Protein AF-A0A7S0ANZ7-F1 (afdb_monomer_lite)

Sequence (100 aa):
ETAICLITGSVMAAGSSRRPYSRGARPPGACTLHAQQVGSGVGIFFLVQKCTVLLIHNNKSAYSASLYVDEHGEEDPGLRRGRPLFLKDERYESLEKLWR

Radius of gyration: 14.61 Å; chains: 1; bounding box: 33×30×38 Å

Structure (mmCIF, N/CA/C/O backbone):
data_AF-A0A7S0ANZ7-F1
#
_entry.id   AF-A0A7S0ANZ7-F1
#
loop_
_atom_site.group_PDB
_atom_site.id
_atom_site.type_symbol
_atom_site.label_atom_id
_atom_site.label_alt_id
_atom_site.label_comp_id
_atom_site.label_asym_id
_atom_site.label_entity_id
_atom_site.label_seq_id
_atom_site.pdbx_PDB_ins_code
_atom_site.Cartn_x
_atom_site.Cartn_y
_atom_site.Cartn_z
_atom_site.occupancy
_atom_site.B_iso_or_equiv
_atom_site.auth_seq_id
_atom_site.auth_comp_id
_atom_site.auth_asym_id
_atom_site.auth_atom_id
_atom_site.pdbx_PDB_model_num
ATOM 1 N N . GLU A 1 1 ? 6.441 -11.511 -1.629 1.00 88.38 1 GLU A N 1
ATOM 2 C CA . GLU A 1 1 ? 5.563 -10.891 -0.615 1.00 88.38 1 GLU A CA 1
ATOM 3 C C . GLU A 1 1 ? 4.236 -10.571 -1.285 1.00 88.38 1 GLU A C 1
ATOM 5 O O . GLU A 1 1 ? 4.252 -10.393 -2.493 1.00 88.38 1 GLU A O 1
ATOM 10 N N . THR A 1 2 ? 3.108 -10.572 -0.584 1.00 94.31 2 THR A N 1
ATOM 11 C CA . THR A 1 2 ? 1.805 -10.247 -1.182 1.00 94.31 2 THR A CA 1
ATOM 12 C C . THR A 1 2 ? 1.563 -8.749 -1.069 1.00 94.31 2 THR A C 1
ATOM 14 O O . THR A 1 2 ? 1.690 -8.176 0.012 1.00 94.31 2 THR A O 1
ATOM 17 N N . ALA A 1 3 ? 1.210 -8.124 -2.186 1.00 96.75 3 ALA A N 1
ATOM 18 C CA . ALA A 1 3 ? 0.857 -6.719 -2.266 1.00 96.75 3 ALA A CA 1
ATOM 19 C C . ALA A 1 3 ? -0.540 -6.545 -2.851 1.00 96.75 3 ALA A C 1
ATOM 21 O O . ALA A 1 3 ? -0.907 -7.247 -3.792 1.00 96.75 3 AL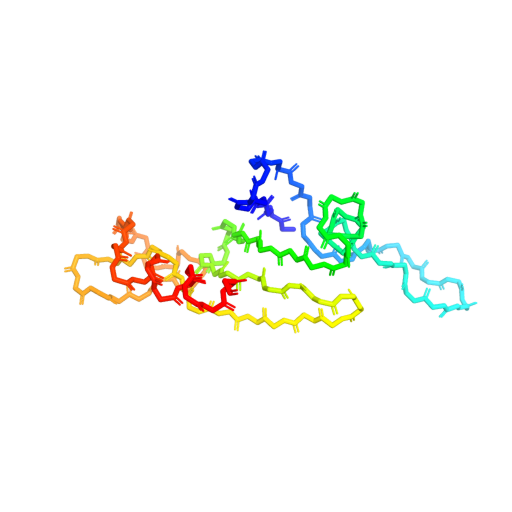A A O 1
ATOM 22 N N . ILE A 1 4 ? -1.281 -5.581 -2.316 1.00 97.25 4 ILE A N 1
ATOM 23 C CA . ILE A 1 4 ? -2.593 -5.167 -2.817 1.00 97.25 4 ILE A CA 1
ATOM 24 C C . ILE A 1 4 ? -2.455 -3.747 -3.349 1.00 97.25 4 ILE A C 1
ATOM 26 O O . ILE A 1 4 ? -2.005 -2.867 -2.621 1.00 97.25 4 ILE A O 1
ATOM 30 N N . CYS A 1 5 ? -2.822 -3.501 -4.603 1.00 96.19 5 CYS A N 1
ATOM 31 C CA . CYS A 1 5 ? -2.880 -2.143 -5.131 1.00 96.19 5 CYS A CA 1
ATOM 32 C C . CYS A 1 5 ? -4.089 -1.412 -4.537 1.00 96.19 5 CYS A C 1
ATOM 34 O O . CYS A 1 5 ? -5.224 -1.817 -4.773 1.00 96.19 5 CYS A O 1
ATOM 36 N N . LEU A 1 6 ? -3.860 -0.313 -3.817 1.00 94.44 6 LEU A N 1
ATOM 37 C CA . LEU A 1 6 ? -4.935 0.438 -3.152 1.00 94.44 6 LEU A CA 1
ATOM 38 C C . LEU A 1 6 ? -5.799 1.262 -4.121 1.00 94.44 6 LEU A C 1
ATOM 40 O O . LEU A 1 6 ? -6.854 1.742 -3.736 1.00 94.44 6 LEU A O 1
ATOM 44 N N . ILE A 1 7 ? -5.372 1.393 -5.379 1.00 92.44 7 ILE A N 1
ATOM 45 C CA . ILE A 1 7 ? -6.105 2.116 -6.430 1.00 92.44 7 ILE A CA 1
ATOM 46 C C . ILE A 1 7 ? -7.040 1.170 -7.196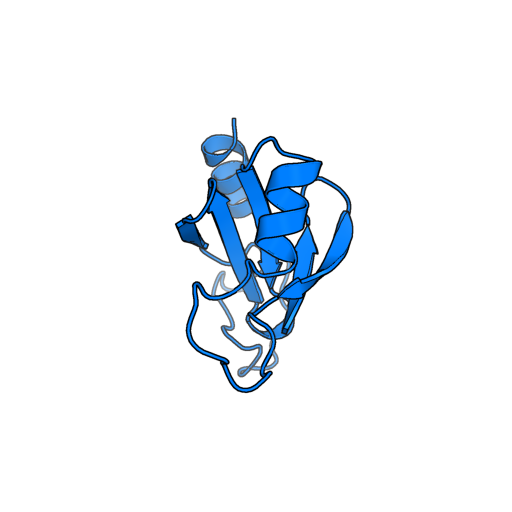 1.00 92.44 7 ILE A C 1
ATOM 48 O O . ILE A 1 7 ? -8.143 1.544 -7.573 1.00 92.44 7 ILE A O 1
ATOM 52 N N . THR A 1 8 ? -6.591 -0.063 -7.448 1.00 95.00 8 THR A N 1
ATOM 53 C CA . THR A 1 8 ? -7.275 -1.006 -8.358 1.00 95.00 8 THR A CA 1
ATOM 54 C C . THR A 1 8 ? -7.842 -2.237 -7.659 1.00 95.00 8 THR A C 1
ATOM 56 O O . THR A 1 8 ? -8.619 -2.970 -8.258 1.00 95.00 8 THR A O 1
ATOM 59 N N . GLY A 1 9 ? -7.423 -2.516 -6.423 1.00 95.19 9 GLY A N 1
ATOM 60 C CA . GLY A 1 9 ? -7.753 -3.749 -5.705 1.00 95.19 9 GLY A CA 1
ATOM 61 C C . GLY A 1 9 ? -6.962 -4.987 -6.151 1.00 95.19 9 GLY A C 1
ATOM 62 O O . GLY A 1 9 ? -7.091 -6.040 -5.530 1.00 95.19 9 GLY A O 1
ATOM 63 N N . SER A 1 10 ? -6.118 -4.895 -7.187 1.00 96.62 10 SER A N 1
ATOM 64 C CA . SER A 1 10 ? -5.362 -6.044 -7.702 1.00 96.62 10 SER A CA 1
ATOM 65 C C . SER A 1 10 ? -4.352 -6.591 -6.691 1.00 96.62 10 SER A C 1
ATOM 67 O O . SER A 1 10 ? -3.573 -5.838 -6.101 1.00 96.62 10 SER A O 1
ATOM 69 N N . VAL A 1 11 ? -4.311 -7.919 -6.553 1.00 96.69 11 VAL A N 1
ATOM 70 C CA . VAL A 1 11 ? -3.361 -8.644 -5.695 1.00 96.69 11 VAL A CA 1
ATOM 71 C C . VAL A 1 11 ? -2.197 -9.169 -6.532 1.00 96.69 11 VAL A C 1
ATOM 73 O O . VAL A 1 11 ? -2.402 -9.787 -7.574 1.00 96.69 11 VAL A O 1
ATOM 76 N N . MET A 1 12 ? -0.962 -8.948 -6.082 1.00 95.00 12 MET A N 1
ATOM 77 C CA . MET A 1 12 ? 0.245 -9.345 -6.813 1.00 95.00 12 MET A CA 1
ATOM 78 C C . MET A 1 12 ? 1.420 -9.680 -5.892 1.00 95.00 12 MET A C 1
ATOM 80 O O . MET A 1 12 ? 1.413 -9.398 -4.695 1.00 95.00 12 MET A O 1
ATOM 84 N N . ALA A 1 13 ? 2.468 -10.273 -6.464 1.00 91.12 13 ALA A N 1
ATOM 85 C CA . ALA A 1 13 ? 3.701 -10.554 -5.743 1.00 91.12 13 ALA A CA 1
ATOM 86 C C . ALA A 1 13 ? 4.620 -9.316 -5.707 1.00 91.12 13 ALA A C 1
ATOM 88 O O . ALA A 1 13 ? 5.233 -8.953 -6.709 1.00 91.12 13 ALA A O 1
ATOM 89 N N . ALA A 1 14 ? 4.772 -8.701 -4.535 1.00 86.75 14 ALA A N 1
ATOM 90 C CA . ALA A 1 14 ? 5.827 -7.735 -4.258 1.00 86.75 14 ALA A CA 1
ATOM 91 C C . ALA A 1 14 ? 7.198 -8.409 -4.088 1.00 86.75 14 ALA A C 1
ATOM 93 O O . ALA A 1 14 ? 7.338 -9.491 -3.496 1.00 86.75 14 ALA A O 1
ATOM 94 N N . GLY A 1 15 ? 8.220 -7.707 -4.579 1.00 78.62 15 GLY A N 1
ATOM 95 C CA . GLY A 1 15 ? 9.604 -8.161 -4.660 1.00 78.62 15 GLY A CA 1
ATOM 96 C C . GLY A 1 15 ? 10.017 -8.474 -6.097 1.00 78.62 15 GLY A C 1
ATOM 97 O O . GLY A 1 15 ? 9.189 -8.671 -6.982 1.00 78.62 15 GLY A O 1
ATOM 98 N N . SER A 1 16 ? 11.322 -8.495 -6.351 1.00 67.62 16 SER A N 1
ATOM 99 C CA . SER A 1 16 ? 11.819 -8.907 -7.663 1.00 67.62 16 SER A CA 1
ATOM 100 C C . SER A 1 16 ? 11.995 -10.421 -7.714 1.00 67.62 16 SER A C 1
ATOM 102 O O . SER A 1 16 ? 12.270 -11.059 -6.693 1.00 67.62 16 SER A O 1
ATOM 104 N N . SER A 1 17 ? 11.874 -10.975 -8.917 1.00 62.75 17 SER A N 1
ATOM 105 C CA . SER A 1 17 ? 12.058 -12.400 -9.172 1.00 62.75 17 SER A CA 1
ATOM 106 C C . SER A 1 17 ? 13.411 -12.886 -8.638 1.00 62.75 17 SER A C 1
ATOM 108 O O . SER A 1 17 ? 14.438 -12.247 -8.859 1.00 62.75 17 SER A O 1
ATOM 110 N N . ARG A 1 18 ? 13.418 -14.028 -7.937 1.00 58.22 18 ARG A N 1
ATOM 111 C CA . ARG A 1 18 ? 14.633 -14.661 -7.387 1.00 58.22 18 ARG A CA 1
ATOM 112 C C . ARG A 1 18 ? 15.493 -15.354 -8.456 1.00 58.22 18 ARG A C 1
ATOM 114 O O . ARG A 1 18 ? 16.394 -16.108 -8.100 1.00 58.22 18 ARG A O 1
ATOM 121 N N . ARG A 1 19 ? 15.201 -15.179 -9.753 1.00 58.69 19 ARG A N 1
ATOM 122 C CA . ARG A 1 19 ? 15.964 -15.865 -10.801 1.00 58.69 19 ARG A CA 1
ATOM 123 C C . ARG A 1 19 ? 17.422 -15.384 -10.806 1.00 58.69 19 ARG A C 1
ATOM 125 O O . ARG A 1 19 ? 17.643 -14.172 -10.725 1.00 58.69 19 ARG A O 1
ATOM 132 N N . PRO A 1 20 ? 18.397 -16.307 -10.923 1.00 53.72 20 PRO A N 1
ATOM 133 C CA . PRO A 1 20 ? 19.792 -15.949 -11.102 1.00 53.72 20 PRO A CA 1
ATOM 134 C C . PRO A 1 20 ? 19.940 -15.073 -12.338 1.00 53.72 20 PRO A C 1
ATOM 136 O O . PRO A 1 20 ? 19.362 -15.323 -13.394 1.00 53.72 20 PRO A O 1
ATOM 139 N N . TYR A 1 21 ? 20.693 -14.010 -12.152 1.00 58.31 21 TYR A N 1
ATOM 140 C CA . TYR A 1 21 ? 20.877 -12.939 -13.100 1.00 58.31 21 TYR A CA 1
ATOM 141 C C . TYR A 1 21 ? 21.862 -13.338 -14.205 1.00 58.31 21 TYR A C 1
ATOM 143 O O . TYR A 1 21 ? 22.984 -13.760 -13.930 1.00 58.31 21 TYR A O 1
ATOM 151 N N . SER A 1 22 ? 21.470 -13.143 -15.461 1.00 58.38 22 SER A N 1
ATOM 152 C CA . SER A 1 22 ? 22.374 -13.177 -16.610 1.00 58.38 22 SER A CA 1
ATOM 153 C C . SER A 1 22 ? 22.642 -11.728 -17.029 1.00 58.38 22 SER A C 1
ATOM 155 O O . SER A 1 22 ? 21.782 -11.114 -17.642 1.00 58.38 22 SER A O 1
ATOM 157 N N . ARG A 1 23 ? 23.787 -11.165 -16.610 1.00 58.69 23 ARG A N 1
ATOM 158 C CA . ARG A 1 23 ? 24.416 -9.905 -17.089 1.00 58.69 23 ARG A CA 1
ATOM 159 C C . ARG A 1 23 ? 23.439 -8.865 -17.720 1.00 58.69 23 ARG A C 1
ATOM 161 O O . ARG A 1 23 ? 23.329 -8.807 -18.937 1.00 58.69 23 ARG A O 1
ATOM 168 N N . GLY A 1 24 ? 22.747 -8.030 -16.928 1.00 66.50 24 GLY A N 1
ATOM 169 C CA . GLY A 1 24 ? 21.792 -6.993 -17.400 1.00 66.50 24 GLY A CA 1
ATOM 170 C C . GLY A 1 24 ? 21.213 -6.007 -16.348 1.00 66.50 24 GLY A C 1
ATOM 171 O O . GLY A 1 24 ? 21.760 -5.806 -15.274 1.00 66.50 24 GLY A O 1
ATOM 172 N N . ALA A 1 25 ? 20.093 -5.332 -16.609 1.00 68.81 25 ALA A N 1
ATOM 173 C CA . ALA A 1 25 ? 19.358 -4.594 -15.566 1.00 68.81 25 ALA A CA 1
ATOM 174 C C . ALA A 1 25 ? 18.389 -5.547 -14.842 1.00 68.81 25 ALA A C 1
ATOM 176 O O . ALA A 1 25 ? 17.852 -6.467 -15.459 1.00 68.81 25 ALA A O 1
ATOM 177 N N . ARG A 1 26 ? 18.155 -5.364 -13.533 1.00 70.25 26 ARG A N 1
ATOM 178 C CA . ARG A 1 26 ? 17.159 -6.168 -12.801 1.00 70.25 26 ARG A CA 1
ATOM 179 C C . ARG A 1 26 ? 15.771 -5.861 -13.379 1.00 70.25 26 ARG A C 1
ATOM 181 O O . ARG A 1 26 ? 15.411 -4.684 -13.414 1.00 70.25 26 ARG A O 1
ATOM 188 N N . PRO A 1 27 ? 14.986 -6.866 -13.806 1.00 78.56 27 PRO A N 1
ATOM 189 C CA . PRO A 1 27 ? 13.652 -6.601 -14.317 1.00 78.56 27 PRO A CA 1
ATOM 190 C C . PRO A 1 27 ? 12.790 -5.951 -13.219 1.00 78.56 27 PRO A C 1
ATOM 192 O O . PRO A 1 27 ? 12.923 -6.319 -12.039 1.00 78.56 27 PRO A O 1
ATOM 195 N N . PRO A 1 28 ? 11.922 -4.989 -13.584 1.00 85.31 28 PRO A N 1
ATOM 196 C CA . PRO A 1 28 ? 11.006 -4.360 -12.642 1.00 85.31 28 PRO A CA 1
ATOM 197 C C . PRO A 1 28 ? 10.124 -5.418 -11.964 1.00 85.31 28 PRO A C 1
ATOM 199 O O . PRO A 1 28 ? 9.755 -6.431 -12.560 1.00 85.31 28 PRO A O 1
ATOM 202 N N . GLY A 1 29 ? 9.821 -5.202 -10.682 1.00 89.88 29 GLY A N 1
ATOM 203 C CA . GLY A 1 29 ? 8.906 -6.070 -9.938 1.00 89.88 29 GLY A CA 1
ATOM 204 C C . GLY A 1 29 ? 7.460 -5.911 -10.415 1.00 89.88 29 GLY A C 1
ATOM 205 O O . GLY A 1 29 ? 7.135 -4.944 -11.103 1.00 89.88 29 GLY A O 1
ATOM 206 N N . ALA A 1 30 ? 6.575 -6.823 -9.999 1.00 93.12 30 ALA A N 1
ATOM 207 C CA . ALA A 1 30 ? 5.171 -6.797 -10.420 1.00 93.12 30 ALA A CA 1
ATOM 208 C C . ALA A 1 30 ? 4.474 -5.473 -10.061 1.00 93.12 30 ALA A C 1
ATOM 210 O O . ALA A 1 30 ? 3.783 -4.910 -10.900 1.00 93.12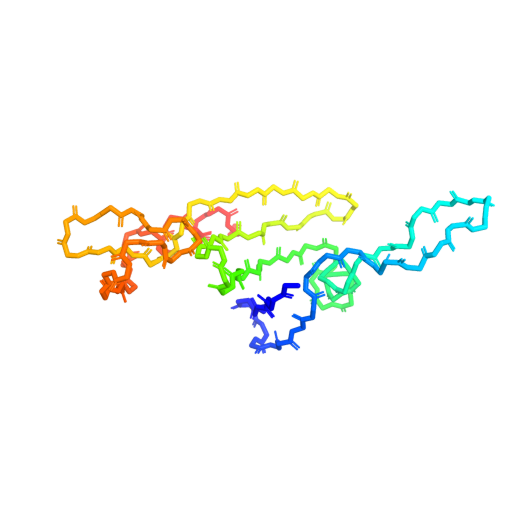 30 ALA A O 1
ATOM 211 N N . CYS A 1 31 ? 4.729 -4.921 -8.868 1.00 94.38 31 CYS A N 1
ATOM 212 C CA . CYS A 1 31 ? 4.160 -3.633 -8.462 1.00 94.38 31 CYS A CA 1
ATOM 213 C C . CYS A 1 31 ? 4.622 -2.474 -9.360 1.00 94.38 31 CYS A C 1
ATOM 215 O O . CYS A 1 31 ? 3.827 -1.608 -9.704 1.00 94.38 31 CYS A O 1
ATOM 217 N N . THR A 1 32 ? 5.893 -2.463 -9.775 1.00 94.44 32 THR A N 1
ATOM 218 C CA . THR A 1 32 ? 6.423 -1.435 -10.682 1.00 94.44 32 THR A CA 1
ATOM 219 C C . THR A 1 32 ? 5.783 -1.537 -12.063 1.00 94.44 32 THR A C 1
ATOM 221 O O . THR A 1 32 ? 5.377 -0.523 -12.621 1.00 94.44 32 THR A O 1
ATOM 224 N N . LEU A 1 33 ? 5.642 -2.756 -12.590 1.00 93.94 33 LEU A N 1
ATOM 225 C CA . LEU A 1 33 ? 4.956 -2.996 -13.862 1.00 93.94 33 LEU A CA 1
ATOM 226 C C . LEU A 1 33 ? 3.479 -2.587 -13.795 1.00 93.94 33 LEU A C 1
ATOM 228 O O . LEU A 1 33 ? 2.988 -1.917 -14.697 1.00 93.94 33 LEU A O 1
ATOM 232 N N . HIS A 1 34 ? 2.789 -2.923 -12.705 1.00 95.12 34 HIS A N 1
ATOM 233 C CA . HIS A 1 34 ? 1.394 -2.533 -12.492 1.00 95.12 34 HIS A CA 1
ATOM 234 C C . HIS A 1 34 ? 1.231 -1.012 -12.414 1.00 95.12 34 HIS A C 1
ATOM 236 O O . HIS A 1 34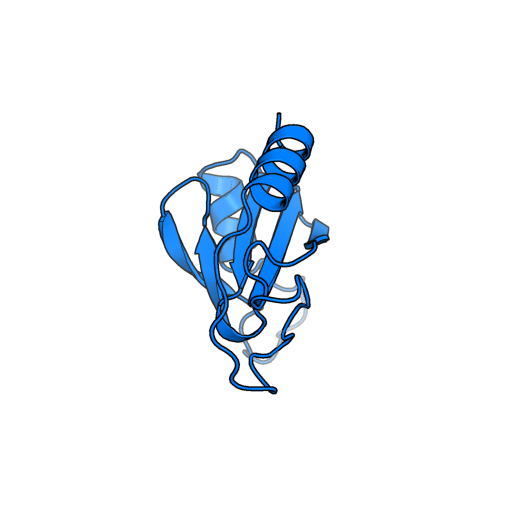 ? 0.343 -0.452 -13.051 1.00 95.12 34 HIS A O 1
ATOM 242 N N . ALA A 1 35 ? 2.117 -0.328 -11.683 1.00 95.25 35 ALA A N 1
ATOM 243 C CA . ALA A 1 35 ? 2.129 1.132 -11.610 1.00 95.25 35 ALA A CA 1
ATOM 244 C C . ALA A 1 35 ? 2.338 1.766 -12.996 1.00 95.25 35 ALA A C 1
ATOM 246 O O . ALA A 1 35 ? 1.656 2.726 -13.341 1.00 95.25 35 ALA A O 1
ATOM 247 N N . GLN A 1 36 ? 3.227 1.207 -13.824 1.00 94.69 36 GLN A N 1
ATOM 248 C CA . GLN A 1 36 ? 3.428 1.658 -15.207 1.00 94.69 36 GLN A CA 1
ATOM 249 C C . GLN A 1 36 ? 2.185 1.459 -16.081 1.00 94.69 36 GLN A C 1
ATOM 251 O O . GLN A 1 36 ? 1.861 2.339 -16.872 1.00 94.69 36 GLN A O 1
ATOM 256 N N . GLN A 1 37 ? 1.483 0.337 -15.926 1.00 94.56 37 GLN A N 1
ATOM 257 C CA . GLN A 1 37 ? 0.312 0.006 -16.739 1.00 94.56 37 GLN A CA 1
ATOM 258 C C . GLN A 1 37 ? -0.938 0.806 -16.361 1.00 94.56 37 GLN A C 1
ATOM 260 O O . GLN A 1 37 ? -1.681 1.210 -17.250 1.00 94.56 37 GLN A O 1
ATOM 265 N N . VAL A 1 38 ? -1.185 1.016 -15.063 1.00 92.38 38 VAL A N 1
ATOM 266 C CA . VAL A 1 38 ? -2.476 1.542 -14.578 1.00 92.38 38 VAL A CA 1
ATOM 267 C C . VAL A 1 38 ? -2.378 2.942 -13.968 1.00 92.38 38 VAL A C 1
ATOM 269 O O . VAL A 1 38 ? -3.365 3.667 -13.949 1.00 92.38 38 VAL A O 1
ATOM 272 N N . GLY A 1 39 ? -1.202 3.352 -13.491 1.00 88.62 39 GLY A N 1
ATOM 273 C CA . GLY A 1 39 ? -1.007 4.631 -12.799 1.00 88.62 39 GLY A CA 1
ATOM 274 C C . GLY A 1 39 ? 0.056 5.527 -13.429 1.00 88.62 39 GLY A C 1
ATOM 275 O O . GLY A 1 39 ? 0.612 6.383 -12.747 1.00 88.62 39 GLY A O 1
ATOM 276 N N . SER A 1 40 ? 0.385 5.322 -14.712 1.00 93.44 40 SER A N 1
ATOM 277 C CA . SER A 1 40 ? 1.406 6.097 -15.439 1.00 93.44 40 SER A CA 1
ATOM 278 C C . SER A 1 40 ? 2.763 6.149 -14.714 1.00 93.44 40 SER A C 1
ATOM 280 O O . SER A 1 40 ? 3.441 7.175 -14.669 1.00 93.44 40 SER A O 1
ATOM 282 N N . GLY A 1 41 ? 3.152 5.023 -14.115 1.00 93.06 41 GLY A N 1
ATOM 283 C CA . GLY A 1 41 ? 4.377 4.876 -13.333 1.00 93.06 41 GLY A CA 1
ATOM 284 C C . GLY A 1 41 ? 4.195 5.146 -11.842 1.00 93.06 41 GLY A C 1
ATOM 285 O O . GLY A 1 41 ? 5.103 4.840 -11.073 1.00 93.06 41 GLY A O 1
ATOM 286 N N . VAL A 1 42 ? 3.045 5.653 -11.405 1.00 94.56 42 VAL A N 1
ATOM 287 C CA . VAL A 1 42 ? 2.752 5.933 -9.998 1.00 94.56 42 VAL A CA 1
ATOM 288 C C . VAL A 1 42 ? 1.825 4.858 -9.429 1.00 94.56 42 VAL A C 1
ATOM 290 O O . VAL A 1 42 ? 0.928 4.369 -10.110 1.00 94.56 42 VAL A O 1
ATOM 293 N N . GLY A 1 43 ? 2.024 4.443 -8.180 1.00 94.81 43 GLY A N 1
ATOM 294 C CA . GLY A 1 43 ? 1.109 3.495 -7.549 1.00 94.81 43 GLY A CA 1
ATOM 295 C C . GLY A 1 43 ? 1.292 3.362 -6.047 1.00 94.81 43 GLY A C 1
ATOM 296 O O . GLY A 1 43 ? 2.395 3.518 -5.525 1.00 94.81 43 GLY A O 1
ATOM 297 N N . ILE A 1 44 ? 0.196 3.029 -5.369 1.00 95.75 44 ILE A N 1
ATOM 298 C CA . ILE A 1 44 ? 0.157 2.761 -3.932 1.00 95.75 44 ILE A CA 1
ATOM 299 C C . ILE A 1 44 ? -0.189 1.292 -3.715 1.00 95.75 44 ILE A C 1
ATOM 301 O O . ILE A 1 44 ? -1.182 0.786 -4.248 1.00 95.75 44 ILE A O 1
ATOM 305 N N . PHE A 1 45 ? 0.621 0.613 -2.910 1.00 95.81 45 PHE A N 1
ATOM 306 C CA . PHE A 1 45 ? 0.468 -0.803 -2.616 1.00 95.81 45 PHE A CA 1
ATOM 307 C C . PHE A 1 45 ? 0.515 -1.045 -1.112 1.00 95.81 45 PHE A C 1
ATOM 309 O O . PHE A 1 45 ? 1.365 -0.494 -0.425 1.00 95.81 45 PHE A O 1
ATOM 316 N N . PHE A 1 46 ? -0.347 -1.909 -0.591 1.00 96.19 46 PHE A N 1
ATOM 317 C CA . PHE A 1 46 ? -0.270 -2.378 0.787 1.00 96.19 46 PHE A CA 1
ATOM 318 C C . PHE A 1 46 ? 0.405 -3.746 0.838 1.00 96.19 46 PHE A C 1
ATOM 320 O O . PHE A 1 46 ? -0.047 -4.696 0.194 1.00 96.19 46 PHE A O 1
ATOM 327 N N . LEU A 1 47 ? 1.507 -3.839 1.582 1.00 95.44 47 LEU A N 1
ATOM 328 C CA . LEU A 1 47 ? 2.259 -5.069 1.797 1.00 95.44 47 LEU A CA 1
ATOM 329 C C . LEU A 1 47 ? 1.683 -5.814 2.996 1.00 95.44 47 LEU A C 1
ATOM 331 O O . LEU A 1 47 ? 1.909 -5.427 4.142 1.00 95.44 47 LEU A O 1
ATOM 335 N N . VAL A 1 48 ? 0.949 -6.891 2.728 1.00 93.12 48 VAL A N 1
ATOM 336 C CA . VAL A 1 48 ? 0.120 -7.564 3.740 1.00 93.12 48 VAL A CA 1
ATOM 337 C C . VAL A 1 48 ? 0.974 -8.163 4.853 1.00 93.12 48 VAL A C 1
ATOM 339 O O . VAL A 1 48 ? 0.689 -7.955 6.025 1.00 93.12 48 VAL A O 1
ATOM 342 N N . GLN A 1 49 ? 2.053 -8.871 4.506 1.00 91.50 49 GLN A N 1
ATOM 343 C CA . GLN A 1 49 ? 2.890 -9.529 5.513 1.00 91.50 49 GLN A CA 1
ATOM 344 C C . GLN A 1 49 ? 3.712 -8.541 6.341 1.00 91.50 49 GLN A C 1
ATOM 346 O O . GLN A 1 49 ? 4.011 -8.837 7.491 1.00 91.50 49 GLN A O 1
ATOM 351 N N . LYS A 1 50 ? 4.098 -7.391 5.777 1.00 92.38 50 LYS A N 1
ATOM 352 C CA . LYS A 1 50 ? 4.825 -6.348 6.513 1.00 92.38 50 LYS A CA 1
ATOM 353 C C . LYS A 1 50 ? 3.917 -5.382 7.256 1.00 92.38 50 LYS A C 1
ATOM 355 O O . LYS A 1 50 ? 4.409 -4.736 8.173 1.00 92.38 50 LYS A O 1
ATOM 360 N N . CYS A 1 51 ? 2.638 -5.308 6.894 1.00 93.62 51 CYS A N 1
ATOM 361 C CA . CYS A 1 51 ? 1.718 -4.284 7.369 1.00 93.62 51 CYS A CA 1
ATOM 362 C C . CYS A 1 51 ? 2.290 -2.879 7.107 1.00 93.62 51 CYS A C 1
ATOM 364 O O . CYS A 1 51 ? 2.589 -2.115 8.016 1.00 93.62 51 CYS A O 1
ATOM 366 N N . THR A 1 52 ? 2.585 -2.572 5.843 1.00 94.31 52 THR A N 1
ATOM 367 C CA . THR A 1 52 ? 3.262 -1.323 5.447 1.00 94.31 52 THR A CA 1
ATOM 368 C C . THR A 1 52 ? 2.794 -0.890 4.065 1.00 94.31 52 THR A C 1
ATOM 370 O O . THR A 1 52 ? 2.490 -1.733 3.217 1.00 94.31 52 THR A O 1
ATOM 373 N N . VAL A 1 53 ? 2.767 0.417 3.808 1.00 95.12 53 VAL A N 1
ATOM 374 C CA . VAL A 1 53 ? 2.456 0.960 2.482 1.00 95.12 53 VAL A CA 1
ATOM 375 C C . VAL A 1 53 ? 3.738 1.102 1.660 1.00 95.12 53 VAL A C 1
ATOM 377 O O . VAL A 1 53 ? 4.756 1.596 2.136 1.00 95.12 53 VAL A O 1
ATOM 380 N N . LEU A 1 54 ? 3.688 0.672 0.406 1.00 94.88 54 LEU A N 1
ATOM 381 C CA . LEU A 1 54 ? 4.718 0.836 -0.609 1.00 94.88 54 LEU A CA 1
ATOM 382 C C . LEU A 1 54 ? 4.222 1.835 -1.658 1.00 94.88 54 LEU A C 1
ATOM 384 O O . LEU A 1 54 ? 3.254 1.577 -2.374 1.00 94.88 54 LEU A O 1
ATOM 388 N N . LEU A 1 55 ? 4.925 2.954 -1.764 1.00 94.81 55 LEU A N 1
ATOM 389 C CA . LEU A 1 55 ? 4.738 3.977 -2.784 1.00 94.81 55 LEU A CA 1
ATOM 390 C C . LEU A 1 55 ? 5.691 3.698 -3.944 1.00 94.81 55 LEU A C 1
ATOM 392 O O . LEU A 1 55 ? 6.871 3.416 -3.723 1.00 94.81 55 LEU A O 1
ATOM 396 N N . ILE A 1 56 ? 5.198 3.792 -5.174 1.00 94.44 56 ILE A N 1
ATOM 397 C CA . ILE A 1 56 ? 5.987 3.638 -6.397 1.00 94.44 56 ILE A CA 1
ATOM 398 C C . ILE A 1 56 ? 5.840 4.890 -7.252 1.00 94.44 56 ILE A C 1
ATOM 400 O O . ILE A 1 56 ? 4.735 5.393 -7.428 1.00 94.44 56 ILE A O 1
ATOM 404 N N . HIS A 1 57 ? 6.965 5.351 -7.798 1.00 93.62 57 HIS A N 1
ATOM 405 C CA . HIS A 1 57 ? 7.027 6.389 -8.819 1.00 93.62 57 HIS A CA 1
ATOM 406 C C . HIS A 1 57 ? 8.134 6.053 -9.831 1.00 93.62 57 HIS A C 1
ATOM 408 O O . HIS A 1 57 ? 9.334 6.192 -9.561 1.00 93.62 57 HIS A O 1
ATOM 414 N N . ASN A 1 58 ? 7.729 5.605 -11.016 1.00 91.38 58 ASN A N 1
ATOM 415 C CA . ASN A 1 58 ? 8.578 5.032 -12.054 1.00 91.38 58 ASN A CA 1
ATOM 416 C C . ASN A 1 58 ? 9.449 3.900 -11.487 1.00 91.38 58 ASN A C 1
ATOM 418 O O . ASN A 1 58 ? 8.943 2.910 -10.968 1.00 91.38 58 ASN A O 1
ATOM 422 N N . ASN A 1 59 ? 10.771 4.054 -11.552 1.00 87.88 59 ASN A N 1
ATOM 423 C CA . ASN A 1 59 ? 11.731 3.065 -11.062 1.00 87.88 59 ASN A CA 1
ATOM 424 C C . ASN A 1 59 ? 12.134 3.290 -9.595 1.00 87.88 59 ASN A C 1
ATOM 426 O O . ASN A 1 59 ? 13.081 2.665 -9.119 1.00 87.88 59 ASN A O 1
ATOM 430 N N . LYS A 1 60 ? 11.462 4.206 -8.887 1.00 90.75 60 LYS A N 1
ATOM 431 C CA . LYS A 1 60 ? 11.717 4.516 -7.477 1.00 90.75 60 LYS A CA 1
ATOM 432 C C . LYS A 1 60 ? 10.573 4.005 -6.613 1.00 90.75 60 LYS A C 1
ATOM 434 O O . LYS A 1 60 ? 9.421 3.967 -7.043 1.00 90.75 60 LYS A O 1
ATOM 439 N N . SER A 1 61 ? 10.902 3.652 -5.378 1.00 92.44 61 SER A N 1
ATOM 440 C CA . SER A 1 61 ? 9.926 3.230 -4.382 1.00 92.44 61 SER A CA 1
ATOM 441 C C . SER A 1 61 ? 10.280 3.757 -3.000 1.00 92.44 61 SER A C 1
ATOM 443 O O . SER A 1 61 ? 11.462 3.839 -2.668 1.00 92.44 61 SER A O 1
ATOM 445 N N . ALA A 1 62 ? 9.267 4.038 -2.190 1.00 93.31 62 ALA A N 1
ATOM 446 C CA . ALA A 1 62 ? 9.407 4.430 -0.793 1.00 93.31 62 ALA A CA 1
ATOM 447 C C . ALA A 1 62 ? 8.410 3.657 0.074 1.00 93.31 62 ALA A C 1
ATOM 449 O O . ALA A 1 62 ? 7.345 3.265 -0.399 1.00 93.31 62 ALA A O 1
ATOM 450 N N . TYR A 1 63 ? 8.754 3.436 1.339 1.00 93.38 63 TYR A N 1
ATOM 451 C CA . TYR A 1 63 ? 7.824 2.887 2.322 1.00 93.38 63 TYR A CA 1
ATOM 452 C C . TYR A 1 63 ? 7.171 4.026 3.101 1.00 93.38 63 TYR A C 1
ATOM 454 O O . TYR A 1 63 ? 7.822 5.028 3.389 1.00 93.38 63 TYR A O 1
ATOM 462 N N . SER A 1 64 ? 5.897 3.856 3.435 1.00 92.56 64 SER A N 1
ATOM 463 C CA . SER A 1 64 ? 5.126 4.747 4.300 1.00 92.56 64 SER A CA 1
ATOM 464 C C . SER A 1 64 ? 4.504 3.948 5.446 1.00 92.56 64 SER A C 1
ATOM 466 O O . SER A 1 64 ? 4.438 2.716 5.385 1.00 92.56 64 SER A O 1
ATOM 468 N N . ALA A 1 65 ? 4.063 4.661 6.481 1.00 91.81 65 ALA A N 1
ATOM 469 C CA . ALA A 1 65 ? 3.397 4.107 7.652 1.00 91.81 65 ALA A CA 1
ATOM 470 C C . ALA A 1 65 ? 2.231 3.181 7.269 1.00 91.81 65 ALA A C 1
ATOM 472 O O . ALA A 1 65 ? 1.591 3.335 6.222 1.00 91.81 65 ALA A O 1
ATOM 473 N N . SER A 1 66 ? 1.950 2.206 8.130 1.00 93.88 66 SER A N 1
ATOM 474 C CA . SER A 1 66 ? 0.811 1.311 7.944 1.00 93.88 66 SER A CA 1
ATOM 475 C C . SER A 1 66 ? -0.506 2.081 7.988 1.00 93.88 66 SER A C 1
ATOM 477 O O . SER A 1 66 ? -0.676 2.980 8.807 1.00 93.88 66 SER A O 1
ATOM 479 N N . LEU A 1 67 ? -1.481 1.673 7.181 1.00 94.88 67 LEU A N 1
ATOM 480 C CA . LEU A 1 67 ? -2.868 2.115 7.354 1.00 94.88 67 LEU A CA 1
ATOM 481 C C . LEU A 1 67 ? -3.549 1.453 8.562 1.00 94.88 67 LEU A C 1
ATOM 483 O O . LEU A 1 67 ? -4.550 1.966 9.058 1.00 94.88 67 LEU A O 1
ATOM 487 N N . TYR A 1 68 ? -2.996 0.330 9.026 1.00 95.00 68 TYR A N 1
ATOM 488 C CA . TYR A 1 68 ? -3.551 -0.498 10.085 1.00 95.00 68 TYR A CA 1
ATOM 489 C C . TYR A 1 68 ? -2.685 -0.433 11.342 1.00 95.00 68 TYR A C 1
ATOM 491 O O . TYR A 1 68 ? -1.480 -0.692 11.282 1.00 95.00 68 TYR A O 1
ATOM 499 N N . VAL A 1 69 ? -3.317 -0.124 12.470 1.00 95.69 69 VAL A N 1
ATOM 500 C CA . VAL A 1 69 ? -2.689 0.004 13.794 1.00 95.69 69 VAL A CA 1
ATOM 501 C C . VAL A 1 69 ? -3.498 -0.742 14.843 1.00 95.69 69 VAL A C 1
ATOM 503 O O . VAL A 1 69 ? -4.675 -1.031 14.626 1.00 95.69 69 VAL A O 1
ATOM 506 N N . ASP A 1 70 ? -2.878 -1.070 15.972 1.00 94.50 70 ASP A N 1
ATOM 507 C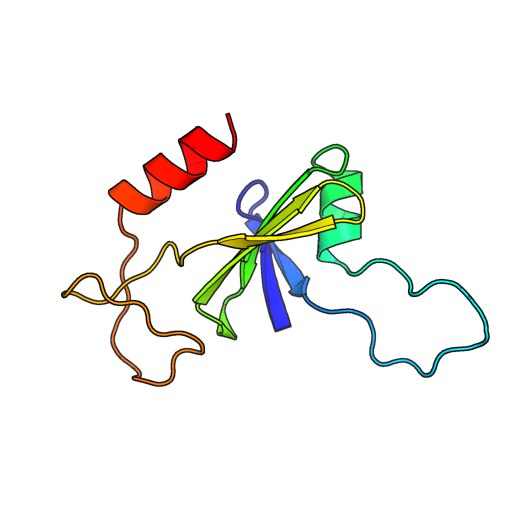 CA . ASP A 1 70 ? -3.604 -1.639 17.105 1.00 94.50 70 ASP A CA 1
ATOM 508 C C . ASP A 1 70 ? -4.496 -0.585 17.794 1.00 94.50 70 ASP A C 1
ATOM 510 O O . ASP A 1 70 ? -4.522 0.593 17.429 1.00 94.50 70 ASP A O 1
ATOM 514 N N . GLU A 1 71 ? -5.245 -1.009 18.810 1.00 94.06 71 GLU A N 1
ATOM 515 C CA . GLU A 1 71 ? -6.135 -0.144 19.602 1.00 94.06 71 GLU A CA 1
ATOM 516 C C . GLU A 1 71 ? -5.423 1.048 20.277 1.00 94.06 71 GLU A C 1
ATOM 518 O O . GLU A 1 71 ? -6.069 2.032 20.629 1.00 94.06 71 GLU A O 1
ATOM 523 N N . HIS A 1 72 ? -4.096 0.980 20.428 1.00 93.19 72 HIS A N 1
ATOM 524 C CA . HIS A 1 72 ? -3.265 2.034 21.009 1.00 93.19 72 HIS A CA 1
ATOM 525 C C . HIS A 1 72 ? -2.641 2.945 19.938 1.00 93.19 72 HIS A C 1
ATOM 527 O O . HIS A 1 72 ? -1.927 3.884 20.278 1.00 93.19 72 HIS A O 1
ATOM 533 N N . GLY A 1 73 ? -2.902 2.694 18.650 1.00 91.94 73 GLY A N 1
ATOM 534 C CA . GLY A 1 73 ? -2.320 3.450 17.540 1.00 91.94 73 GLY A CA 1
ATOM 535 C C . GLY A 1 73 ? -0.920 2.990 17.125 1.00 91.94 73 GLY A C 1
ATOM 536 O O . GLY A 1 73 ? -0.289 3.643 16.288 1.00 91.94 73 GLY A O 1
ATOM 537 N N . GLU A 1 74 ? -0.447 1.863 17.662 1.00 93.00 74 GLU A N 1
ATOM 538 C CA . GLU A 1 74 ? 0.878 1.318 17.376 1.00 93.00 74 GLU A CA 1
ATOM 539 C C . GLU A 1 74 ? 0.865 0.439 16.123 1.00 93.00 74 GLU A C 1
ATOM 541 O O . GLU A 1 74 ? -0.077 -0.314 15.859 1.00 93.00 74 GLU A O 1
ATOM 546 N N . GLU A 1 75 ? 1.952 0.489 15.357 1.00 92.69 75 GLU A N 1
ATOM 547 C CA . GLU A 1 75 ? 2.151 -0.433 14.242 1.00 92.69 75 GLU A CA 1
ATOM 548 C C . GLU A 1 75 ? 2.554 -1.829 14.744 1.00 92.69 75 GLU A C 1
ATOM 550 O O . GLU A 1 75 ? 3.122 -2.007 15.828 1.00 92.69 75 GLU A O 1
ATOM 555 N N . ASP A 1 76 ? 2.320 -2.841 13.909 1.00 91.31 76 ASP A N 1
ATOM 556 C CA . ASP A 1 76 ? 2.890 -4.178 14.095 1.00 91.31 76 ASP A CA 1
ATOM 557 C C . ASP A 1 76 ? 3.637 -4.618 12.824 1.00 91.31 76 ASP A C 1
ATOM 559 O O . ASP A 1 76 ? 3.113 -5.403 12.022 1.00 91.31 76 ASP A O 1
ATOM 563 N N . PRO A 1 77 ? 4.854 -4.083 12.587 1.00 87.50 77 PRO A N 1
ATOM 564 C CA . PRO A 1 77 ? 5.637 -4.416 11.409 1.00 87.50 77 PRO A CA 1
ATOM 565 C C . PRO A 1 77 ? 5.933 -5.913 11.349 1.00 87.50 77 PRO A C 1
ATOM 567 O O . PRO A 1 77 ? 6.545 -6.496 12.248 1.00 87.50 77 PRO A O 1
ATOM 570 N N . GLY A 1 78 ? 5.534 -6.544 10.250 1.00 86.75 78 GLY A N 1
ATOM 571 C CA . GLY A 1 78 ? 5.696 -7.987 10.091 1.00 86.75 78 GLY A CA 1
ATOM 572 C C . GLY A 1 78 ? 4.684 -8.833 10.867 1.00 86.75 78 GLY A C 1
ATOM 573 O O . GLY A 1 78 ? 4.915 -10.036 10.975 1.00 86.75 78 GLY A O 1
ATOM 574 N N . LEU A 1 79 ? 3.626 -8.225 11.425 1.00 88.88 79 LEU A N 1
ATOM 575 C CA . LEU A 1 79 ? 2.582 -8.899 12.212 1.00 88.88 79 LEU A CA 1
ATOM 576 C C . LEU A 1 79 ? 3.161 -9.764 13.348 1.00 88.88 79 LEU A C 1
ATOM 578 O O . LEU A 1 79 ? 2.711 -10.883 13.595 1.00 88.88 79 LEU A O 1
ATOM 582 N N . ARG A 1 80 ? 4.225 -9.280 14.000 1.00 90.25 80 ARG A N 1
ATOM 583 C CA . ARG A 1 80 ? 5.017 -10.058 14.966 1.00 90.25 80 ARG A CA 1
ATOM 584 C C . ARG A 1 80 ? 4.369 -10.115 16.340 1.00 90.25 80 ARG A C 1
ATOM 586 O O . ARG A 1 80 ? 4.560 -11.097 17.052 1.00 90.25 80 ARG A O 1
ATOM 593 N N . ARG A 1 81 ? 3.656 -9.057 16.733 1.00 90.75 81 ARG A N 1
ATOM 594 C CA . ARG A 1 81 ? 2.971 -8.966 18.031 1.00 90.75 81 ARG A CA 1
ATOM 595 C C . ARG A 1 81 ? 1.653 -9.736 18.009 1.00 90.75 81 ARG A C 1
ATOM 597 O O . ARG A 1 81 ? 1.179 -10.124 19.072 1.00 90.75 81 ARG A O 1
ATOM 604 N N . GLY A 1 82 ? 1.073 -9.950 16.825 1.00 88.38 82 GLY A N 1
ATOM 605 C CA . GLY A 1 82 ? -0.164 -10.715 16.647 1.00 88.38 82 GLY A CA 1
ATOM 606 C C . GLY A 1 82 ? -1.394 -10.002 17.210 1.00 88.38 82 GLY A C 1
ATOM 607 O O . GLY A 1 82 ? -2.396 -10.647 17.513 1.00 88.38 82 GLY A O 1
ATOM 608 N N . ARG A 1 83 ? -1.315 -8.678 17.386 1.00 90.31 83 ARG A N 1
ATOM 609 C CA . ARG A 1 83 ? -2.451 -7.873 17.840 1.00 90.31 83 ARG A CA 1
ATOM 610 C C . ARG A 1 83 ? -3.424 -7.651 16.681 1.00 90.31 83 ARG A C 1
ATOM 612 O O . ARG A 1 83 ? -2.970 -7.460 15.553 1.00 90.31 83 ARG A O 1
ATOM 619 N N . PRO A 1 84 ? -4.744 -7.638 16.935 1.00 93.50 84 PRO A N 1
ATOM 620 C CA . PRO A 1 84 ? -5.702 -7.156 15.951 1.00 93.50 84 PRO A CA 1
ATOM 621 C C . PRO A 1 84 ? -5.340 -5.732 15.526 1.00 93.50 84 PRO A C 1
ATOM 623 O O . PRO A 1 84 ? -5.083 -4.876 16.375 1.00 93.50 84 PRO A O 1
ATOM 626 N N . LEU A 1 85 ? -5.309 -5.499 14.216 1.00 95.44 85 LEU A N 1
ATOM 627 C CA . LEU A 1 85 ? -5.053 -4.186 13.643 1.00 95.44 85 LEU A CA 1
ATOM 628 C C . LEU A 1 85 ? -6.304 -3.687 12.931 1.00 95.44 85 LEU A C 1
ATOM 630 O O . LEU A 1 85 ? -7.002 -4.452 12.263 1.00 95.44 85 LEU A O 1
ATOM 634 N N . PHE A 1 86 ? -6.543 -2.391 13.037 1.00 95.38 86 PHE A N 1
ATOM 635 C CA . PHE A 1 86 ? -7.713 -1.716 12.503 1.00 95.38 86 PHE A CA 1
ATOM 636 C C . PHE A 1 86 ? -7.275 -0.582 11.592 1.00 95.38 86 PHE A C 1
ATOM 638 O O . PHE A 1 86 ? -6.249 0.058 11.828 1.00 95.38 86 PHE A O 1
ATOM 645 N N . LEU A 1 87 ? -8.055 -0.344 10.540 1.00 94.56 87 LEU A N 1
ATOM 646 C CA . LEU A 1 87 ? -7.849 0.799 9.662 1.00 94.56 87 LEU A CA 1
ATOM 647 C C . LEU A 1 87 ? -8.025 2.088 10.474 1.00 94.56 87 LEU A C 1
ATOM 649 O O . LEU A 1 87 ? -9.030 2.247 11.166 1.00 94.56 87 LEU A O 1
ATOM 653 N N . LYS A 1 88 ? -7.051 2.997 10.391 1.00 95.12 88 LYS A N 1
ATOM 654 C CA . LYS A 1 88 ? -7.118 4.308 11.044 1.00 95.12 88 LYS A CA 1
ATOM 655 C C . LYS A 1 88 ? -7.403 5.393 10.013 1.00 95.12 88 LYS A C 1
ATOM 657 O O . LYS A 1 88 ? -6.547 5.684 9.175 1.00 95.12 88 LYS A O 1
ATOM 662 N N . ASP A 1 89 ? -8.563 6.031 10.132 1.00 94.19 89 ASP A N 1
ATOM 663 C CA . ASP A 1 89 ? -9.032 7.054 9.187 1.00 94.19 89 ASP A CA 1
ATOM 664 C C . ASP A 1 89 ? -8.035 8.211 9.032 1.00 94.19 89 ASP A C 1
ATOM 666 O O . ASP A 1 89 ? -7.688 8.579 7.916 1.00 94.19 89 ASP A O 1
ATOM 670 N N . GLU A 1 90 ? -7.448 8.699 10.129 1.00 93.50 90 GLU A N 1
ATOM 671 C CA . GLU A 1 90 ? -6.426 9.763 10.105 1.00 93.50 90 GLU A CA 1
ATOM 672 C C . GLU A 1 90 ? -5.217 9.417 9.213 1.00 93.50 90 GLU A C 1
ATOM 674 O O . GLU A 1 90 ? -4.659 10.277 8.519 1.00 93.50 90 GLU A O 1
ATOM 679 N N . ARG A 1 91 ? -4.799 8.143 9.209 1.00 93.06 91 ARG A N 1
ATOM 680 C CA . ARG A 1 91 ? -3.685 7.669 8.377 1.00 93.06 91 ARG A CA 1
ATOM 681 C C . ARG A 1 91 ? -4.107 7.516 6.922 1.00 93.06 91 ARG A C 1
ATOM 683 O O . ARG A 1 91 ? -3.320 7.832 6.031 1.00 93.06 91 ARG A O 1
ATOM 690 N N . TYR A 1 92 ? -5.338 7.067 6.690 1.00 92.56 92 TYR A N 1
ATOM 691 C CA . TYR A 1 92 ? -5.920 6.993 5.356 1.00 92.56 92 TYR A CA 1
ATOM 692 C C . TYR A 1 92 ? -6.033 8.384 4.718 1.00 92.56 92 TYR A C 1
ATOM 694 O O . TYR A 1 92 ? -5.525 8.587 3.618 1.00 92.56 92 TYR A O 1
ATOM 702 N N . GLU A 1 93 ? -6.577 9.368 5.438 1.00 93.31 93 GLU A N 1
ATOM 703 C CA . GLU A 1 93 ? -6.665 10.758 4.976 1.00 93.31 93 GLU A CA 1
ATOM 704 C C . GLU A 1 93 ? -5.286 11.363 4.695 1.00 93.31 93 GLU A C 1
ATOM 706 O O . GLU A 1 93 ? -5.096 12.076 3.709 1.00 93.31 93 GLU A O 1
ATOM 711 N N . SER A 1 94 ? -4.300 11.081 5.550 1.00 91.69 94 SER A N 1
ATOM 712 C CA . SER A 1 94 ? -2.925 11.553 5.351 1.00 91.69 94 SER A CA 1
ATOM 713 C C . SER A 1 94 ? -2.297 10.963 4.086 1.00 91.69 94 SER A C 1
ATOM 715 O O . SER A 1 94 ? -1.620 11.673 3.342 1.00 91.69 94 SER A O 1
ATOM 717 N N . LEU A 1 95 ? -2.544 9.678 3.815 1.00 90.88 95 LEU A N 1
ATOM 718 C CA . LEU A 1 95 ? -2.089 9.021 2.593 1.00 90.88 95 LEU A CA 1
ATOM 719 C C . LEU A 1 95 ? -2.811 9.568 1.355 1.00 90.88 95 LEU A C 1
ATOM 721 O O . LEU A 1 95 ? -2.172 9.792 0.329 1.00 90.88 95 LEU A O 1
ATOM 725 N N . GLU A 1 96 ? -4.116 9.820 1.451 1.00 90.62 96 GLU A N 1
ATOM 726 C CA . GLU A 1 96 ? -4.901 10.406 0.363 1.00 90.62 96 GLU A CA 1
ATOM 727 C C . GLU A 1 96 ? -4.403 11.815 0.009 1.00 90.62 96 GLU A C 1
ATOM 729 O O . GLU A 1 96 ? -4.237 12.127 -1.170 1.00 90.62 96 GLU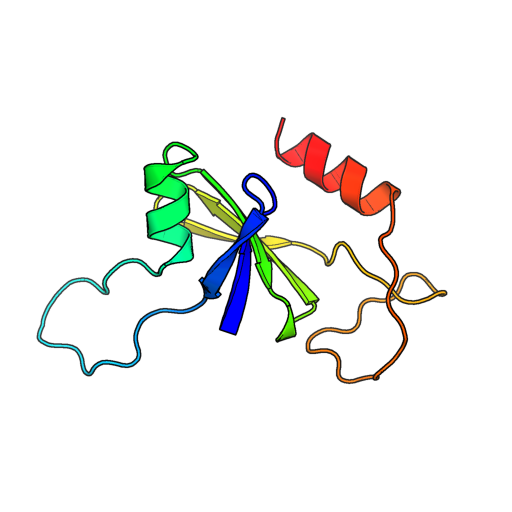 A O 1
ATOM 734 N N . LYS A 1 97 ? -4.082 12.644 1.012 1.00 90.06 97 LYS A N 1
ATOM 735 C CA . LYS A 1 97 ? -3.482 13.978 0.813 1.00 90.06 97 LYS A CA 1
ATOM 736 C C . LYS A 1 97 ? -2.104 13.930 0.159 1.00 90.06 97 LYS A C 1
ATOM 738 O O . LYS A 1 97 ? -1.738 14.879 -0.515 1.00 90.06 97 LYS A O 1
ATOM 743 N N . LEU A 1 98 ? -1.334 12.867 0.385 1.00 84.94 98 LEU A N 1
ATOM 744 C CA . LEU A 1 98 ? -0.031 12.678 -0.256 1.00 84.94 98 LEU A CA 1
ATOM 745 C C . LEU A 1 98 ? -0.170 12.244 -1.723 1.00 84.94 98 LEU A C 1
ATOM 747 O O . LEU A 1 98 ? 0.742 12.465 -2.516 1.00 84.94 98 LEU A O 1
ATOM 751 N N . TRP A 1 99 ? -1.280 11.587 -2.063 1.00 79.88 99 TRP A N 1
ATOM 752 C CA . TRP A 1 99 ? -1.556 11.091 -3.408 1.00 79.88 99 TRP A CA 1
ATOM 753 C C . TRP A 1 99 ? -2.220 12.119 -4.330 1.00 79.88 99 TRP A C 1
ATOM 755 O O . TRP A 1 99 ? -1.952 12.099 -5.532 1.00 79.88 99 TRP A O 1
ATOM 765 N N . ARG A 1 100 ? -3.115 12.952 -3.788 1.00 74.12 100 ARG A N 1
ATOM 766 C CA . ARG A 1 100 ? -3.763 14.052 -4.518 1.00 74.12 100 ARG A CA 1
ATOM 767 C C . ARG A 1 100 ? -2.770 15.160 -4.859 1.00 74.12 100 ARG A C 1
ATOM 769 O O . ARG A 1 100 ? -2.911 15.707 -5.973 1.00 74.12 100 ARG A O 1
#

Secondary structure (DSSP, 8-state):
-EEEETTT--EEE-S---PPP-SSPPPPPHHHHHHHHHSTTEEEEEETTTTEEEEEETTEEEEE--SEE-TTS---GGG-S----EE-HHHHHHHHHHH-

pLDDT: mean 88.93, std 10.38, range [53.72, 97.25]

InterPro domains:
  IPR039164 E3 ubiquitin-protein ligase UBR1-like [PTHR21497] (2-99)
  IPR044046 E3 ubiquitin-protein ligase UBR-like, C-terminal [PF18995] (2-99)

Foldseek 3Di:
DWKAWPVPRDIDDPDFDPDDDDPDDGDDGPQQVVCVVPVVRWTWIQDVQQQWIWTTHRRDIDIDHHQWDAPVRHDDGRCPVVGDTDGDVVVVVVVVVVVD

Organism: NCBI:txid265543